Protein AF-A0A7V3RNP3-F1 (afdb_monomer_lite)

pLDDT: mean 79.72, std 14.12, range [43.38, 96.5]

Structure (mmCIF, N/CA/C/O backbone):
data_AF-A0A7V3RNP3-F1
#
_entry.id   AF-A0A7V3RNP3-F1
#
loop_
_atom_site.group_PDB
_atom_site.id
_atom_site.type_symbol
_atom_site.label_atom_id
_atom_site.label_alt_id
_atom_site.label_comp_id
_atom_site.label_asym_id
_atom_site.label_entity_id
_atom_site.label_seq_id
_atom_site.pdbx_PDB_ins_code
_atom_site.Cartn_x
_atom_site.Cartn_y
_atom_site.Cartn_z
_atom_site.occupancy
_atom_site.B_iso_or_equiv
_atom_site.auth_seq_id
_atom_site.auth_comp_id
_atom_site.auth_asym_id
_atom_site.auth_atom_id
_atom_site.pdbx_PDB_model_num
ATOM 1 N N . GLU A 1 1 ? -46.796 24.050 1.818 1.00 47.06 1 GLU A N 1
ATOM 2 C CA . GLU A 1 1 ? -47.134 22.625 1.975 1.00 47.06 1 GLU A CA 1
ATOM 3 C C . GLU A 1 1 ? -45.987 21.855 1.346 1.00 47.06 1 GLU A C 1
ATOM 5 O O . GLU A 1 1 ? -45.810 21.952 0.137 1.00 47.06 1 GLU A O 1
ATOM 10 N N . ASP A 1 2 ? -45.112 21.272 2.162 1.00 58.53 2 ASP A N 1
ATOM 11 C CA . ASP A 1 2 ? -43.921 20.576 1.672 1.00 58.53 2 ASP A CA 1
ATOM 12 C C . ASP A 1 2 ? -44.336 19.150 1.301 1.00 58.53 2 ASP A C 1
ATOM 14 O O . ASP A 1 2 ? -44.599 18.316 2.170 1.00 58.53 2 ASP A O 1
ATOM 18 N N . LYS A 1 3 ? -44.536 18.900 0.004 1.00 58.69 3 LYS A N 1
ATOM 19 C CA . LYS A 1 3 ? -44.903 17.577 -0.509 1.00 58.69 3 LYS A CA 1
ATOM 20 C C . LYS A 1 3 ? -43.622 16.766 -0.663 1.00 58.69 3 LYS A C 1
ATOM 22 O O . LYS A 1 3 ? -43.166 16.559 -1.781 1.00 58.69 3 LYS A O 1
ATOM 27 N N . GLY A 1 4 ? -43.025 16.384 0.467 1.00 64.69 4 GLY A N 1
ATOM 28 C CA . GLY A 1 4 ? -41.817 15.563 0.491 1.00 64.69 4 GLY A CA 1
ATOM 29 C C . GLY A 1 4 ? -41.988 14.341 -0.412 1.00 64.69 4 GLY A C 1
ATOM 30 O O . GLY A 1 4 ? -42.985 13.622 -0.308 1.00 64.69 4 GLY A O 1
ATOM 31 N N . GLU A 1 5 ? -41.055 14.150 -1.342 1.00 72.75 5 GLU A N 1
ATOM 32 C CA . GLU A 1 5 ? -41.074 13.015 -2.261 1.00 72.75 5 GLU A CA 1
ATOM 33 C C . GLU A 1 5 ? -40.988 11.702 -1.471 1.00 72.75 5 GLU A C 1
ATOM 35 O O . GLU A 1 5 ? -40.153 11.537 -0.581 1.00 72.75 5 GLU A O 1
ATOM 40 N N . VAL A 1 6 ? -41.879 10.756 -1.775 1.00 74.31 6 VAL A N 1
ATOM 41 C CA . VAL A 1 6 ? -41.883 9.433 -1.143 1.00 74.31 6 VAL A CA 1
ATOM 42 C C . VAL A 1 6 ? -41.019 8.500 -1.984 1.00 74.31 6 VAL A C 1
ATOM 44 O O . VAL A 1 6 ? -41.492 7.915 -2.958 1.00 74.31 6 VAL A O 1
ATOM 47 N N . GLU A 1 7 ? -39.751 8.355 -1.609 1.00 74.19 7 GLU A N 1
ATOM 48 C CA . GLU A 1 7 ? -38.826 7.421 -2.255 1.00 74.19 7 GLU A CA 1
ATOM 49 C C . GLU A 1 7 ? -38.812 6.059 -1.541 1.00 74.19 7 GLU A C 1
ATOM 51 O O . GLU A 1 7 ? -38.812 5.962 -0.309 1.00 74.19 7 GLU A O 1
ATOM 56 N N . ARG A 1 8 ? -38.805 4.967 -2.316 1.00 79.44 8 ARG A N 1
ATOM 57 C CA . ARG A 1 8 ? -38.689 3.612 -1.769 1.00 79.44 8 ARG A CA 1
ATOM 58 C C . ARG A 1 8 ? -37.226 3.291 -1.487 1.00 79.44 8 ARG A C 1
ATOM 60 O O . ARG A 1 8 ? -36.469 2.992 -2.404 1.00 79.44 8 ARG A O 1
ATOM 67 N N . VAL A 1 9 ? -36.871 3.263 -0.208 1.00 71.94 9 VAL A N 1
ATOM 68 C CA . VAL A 1 9 ? -35.547 2.842 0.262 1.00 71.94 9 VAL A CA 1
ATOM 69 C C . VAL A 1 9 ? -35.535 1.363 0.655 1.00 71.94 9 VAL A C 1
ATOM 71 O O . VAL A 1 9 ? -36.513 0.837 1.190 1.00 71.94 9 VAL A O 1
ATOM 74 N N . TYR A 1 10 ? -34.413 0.688 0.403 1.00 69.81 10 TYR A N 1
ATOM 75 C CA . TYR A 1 10 ? -34.184 -0.699 0.806 1.00 69.81 10 TYR A CA 1
ATOM 76 C C . TYR A 1 10 ? -33.061 -0.753 1.839 1.00 69.81 10 TYR A C 1
ATOM 78 O O . TYR A 1 10 ? -31.942 -0.319 1.576 1.00 69.81 10 TYR A O 1
ATOM 86 N N . ASN A 1 11 ? -33.351 -1.320 3.010 1.00 72.00 11 ASN A N 1
ATOM 87 C CA . ASN A 1 11 ? -32.337 -1.562 4.031 1.00 72.00 11 ASN A CA 1
ATOM 88 C C . ASN A 1 11 ? -31.591 -2.858 3.710 1.00 72.00 11 ASN A C 1
ATOM 90 O O . ASN A 1 11 ? -32.197 -3.928 3.636 1.00 72.00 11 ASN A O 1
ATOM 94 N N . VAL A 1 12 ? -30.271 -2.775 3.565 1.00 67.81 12 VAL A N 1
ATOM 95 C CA . VAL A 1 1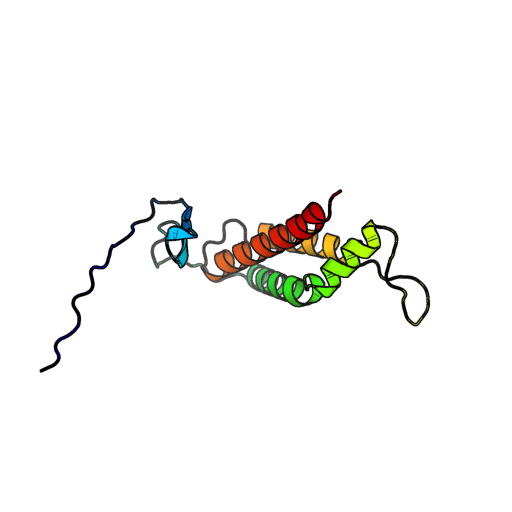2 ? -29.401 -3.946 3.412 1.00 67.81 12 VAL A CA 1
ATOM 96 C C . VAL A 1 12 ? -28.742 -4.235 4.754 1.00 67.81 12 VAL A C 1
ATOM 98 O O . VAL A 1 12 ? -28.096 -3.366 5.334 1.00 67.81 12 VAL A O 1
ATOM 101 N N . ARG A 1 13 ? -28.881 -5.469 5.249 1.00 65.50 13 ARG A N 1
ATOM 102 C CA . ARG A 1 13 ? -28.097 -5.966 6.384 1.00 65.50 13 ARG A CA 1
ATOM 103 C C . ARG A 1 13 ? -27.072 -6.963 5.871 1.00 65.50 13 ARG A C 1
ATOM 105 O O . ARG A 1 13 ? -27.425 -8.035 5.386 1.00 65.50 13 ARG A O 1
ATOM 112 N N . VAL A 1 14 ? -25.804 -6.612 6.011 1.00 66.81 14 VAL A N 1
ATOM 113 C CA . VAL A 1 14 ? -24.688 -7.517 5.745 1.00 66.81 14 VAL A CA 1
ATOM 114 C C . VAL A 1 14 ? -24.633 -8.569 6.863 1.00 66.81 14 VAL A C 1
ATOM 116 O O . VAL A 1 14 ? -24.901 -8.265 8.029 1.00 66.81 14 VAL A O 1
ATOM 119 N N . ARG A 1 15 ? -24.345 -9.832 6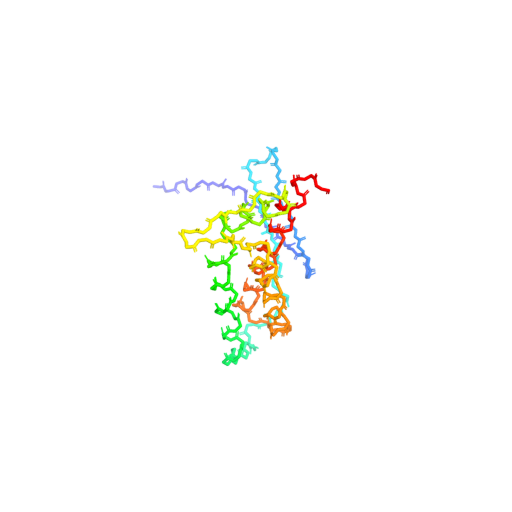.523 1.00 54.75 15 ARG A N 1
ATOM 120 C CA . ARG A 1 15 ? -24.080 -10.897 7.513 1.00 54.75 15 ARG A CA 1
ATOM 121 C C . ARG A 1 15 ? -22.773 -10.591 8.260 1.00 54.75 15 ARG A C 1
ATOM 123 O O . ARG A 1 15 ? -21.867 -9.990 7.692 1.00 54.75 15 ARG A O 1
ATOM 130 N N . GLU A 1 16 ? -22.660 -10.981 9.528 1.00 57.56 16 GLU A N 1
ATOM 131 C CA . GLU A 1 16 ? -21.411 -10.849 10.296 1.00 57.56 16 GLU A CA 1
ATOM 132 C C . GLU A 1 16 ? -20.217 -11.472 9.551 1.00 57.56 16 GLU A C 1
ATOM 134 O O . GLU A 1 16 ? -20.344 -12.551 8.971 1.00 57.56 16 GLU A O 1
ATOM 139 N N . LEU A 1 17 ? -19.073 -10.775 9.568 1.00 55.56 17 LEU A N 1
ATOM 140 C CA . LEU A 1 17 ? -17.797 -11.205 8.973 1.00 55.56 17 LEU A CA 1
ATOM 141 C C . LEU A 1 17 ? -17.829 -11.479 7.459 1.00 55.56 17 LEU A C 1
ATOM 143 O O . LEU A 1 17 ? -17.085 -12.329 6.969 1.00 55.56 17 LEU A O 1
ATOM 147 N N . GLN A 1 18 ? -18.697 -10.808 6.704 1.00 59.03 18 GLN A N 1
ATOM 148 C CA . GLN A 1 18 ? -18.808 -10.983 5.255 1.00 59.03 18 GLN A CA 1
ATOM 149 C C . GLN A 1 18 ? -18.716 -9.632 4.535 1.00 59.03 18 GLN A C 1
ATOM 151 O O . GLN A 1 18 ? -19.271 -8.637 5.000 1.00 59.03 18 GLN A O 1
ATOM 156 N N . THR A 1 19 ? -18.041 -9.617 3.386 1.00 62.72 19 THR A N 1
ATOM 157 C CA . THR A 1 19 ? -18.008 -8.477 2.460 1.00 62.72 19 THR A CA 1
ATOM 158 C C . THR A 1 19 ? -18.982 -8.749 1.327 1.00 62.72 19 THR A C 1
ATOM 160 O O . THR A 1 19 ? -18.948 -9.827 0.735 1.00 62.72 19 THR A O 1
ATOM 163 N N . TYR A 1 20 ? -19.827 -7.772 1.010 1.00 66.12 20 TYR A N 1
ATOM 164 C CA . TYR A 1 20 ? -20.729 -7.850 -0.134 1.00 66.12 20 TYR A CA 1
ATOM 165 C C . TYR A 1 20 ? -20.440 -6.730 -1.122 1.00 66.12 20 TYR A C 1
ATOM 167 O O . TYR A 1 20 ? -20.216 -5.575 -0.751 1.00 66.12 20 TYR A O 1
ATOM 175 N N . PHE A 1 21 ? -20.494 -7.103 -2.394 1.00 72.06 21 PHE A N 1
ATOM 176 C CA . PHE A 1 21 ? -20.511 -6.189 -3.518 1.00 72.06 21 PHE A CA 1
ATOM 177 C C . PHE A 1 21 ? -21.952 -6.027 -3.996 1.00 72.06 21 PHE A C 1
ATOM 179 O O . PHE A 1 21 ? -22.650 -7.019 -4.214 1.00 72.06 21 PHE A O 1
ATOM 186 N N . VAL A 1 22 ? -22.389 -4.781 -4.161 1.00 71.25 22 VAL A N 1
ATOM 187 C CA . VAL A 1 22 ? -23.680 -4.446 -4.764 1.00 71.25 22 VAL A CA 1
ATOM 188 C C . VAL A 1 22 ? -23.420 -3.457 -5.889 1.00 71.25 22 VAL A C 1
ATOM 190 O O . VAL A 1 22 ? -23.090 -2.303 -5.637 1.00 71.25 22 VAL A O 1
ATOM 193 N N . GLY A 1 23 ? -23.545 -3.904 -7.134 1.00 76.69 23 GLY A N 1
ATOM 194 C CA . GLY A 1 23 ? -23.327 -3.057 -8.300 1.00 76.69 23 GLY A CA 1
ATOM 195 C C . GLY A 1 23 ? -23.217 -3.844 -9.597 1.00 76.69 23 GLY A C 1
ATOM 196 O O . GLY A 1 23 ? -23.184 -5.074 -9.596 1.00 76.69 23 GLY A O 1
ATOM 197 N N . GLY A 1 24 ? -23.156 -3.119 -10.709 1.00 77.19 24 GLY A N 1
ATOM 198 C CA . GLY A 1 24 ? -22.953 -3.668 -12.048 1.00 77.19 24 GLY A CA 1
ATOM 199 C C . GLY A 1 24 ? -23.359 -2.670 -13.128 1.00 77.19 24 GLY A C 1
ATOM 200 O O . GLY A 1 24 ? -24.073 -1.707 -12.847 1.00 77.19 24 GLY A O 1
ATOM 201 N N . ASP A 1 25 ? -22.944 -2.918 -14.371 1.00 75.31 25 ASP A N 1
ATOM 202 C CA . ASP A 1 25 ? -23.193 -2.013 -15.507 1.00 75.31 25 ASP A CA 1
ATOM 203 C C . ASP A 1 25 ? -24.687 -1.732 -15.727 1.00 75.31 25 ASP A C 1
ATOM 205 O O . ASP A 1 25 ? -25.073 -0.645 -16.147 1.00 75.31 25 ASP A O 1
ATOM 209 N N . ALA A 1 26 ? -25.549 -2.687 -15.368 1.00 74.50 26 ALA A N 1
ATOM 210 C CA . ALA A 1 26 ? -26.998 -2.539 -15.453 1.00 74.50 26 ALA A CA 1
ATOM 211 C C . ALA A 1 26 ? -27.597 -1.586 -14.398 1.00 74.50 26 ALA A C 1
ATOM 213 O O . ALA A 1 26 ? -28.756 -1.202 -14.525 1.00 74.50 26 ALA A O 1
ATOM 214 N N . TRP A 1 27 ? -26.867 -1.268 -13.322 1.00 76.56 27 TRP A N 1
ATOM 215 C CA . TRP A 1 27 ? -27.396 -0.551 -12.153 1.00 76.56 27 TRP A CA 1
ATOM 216 C C . TRP A 1 27 ? -26.900 0.898 -12.076 1.00 76.56 27 TRP A C 1
ATOM 218 O O . TRP A 1 27 ? -27.469 1.693 -11.336 1.00 76.56 27 TRP A O 1
ATOM 228 N N . GLY A 1 28 ? -25.863 1.268 -12.838 1.00 74.19 28 GLY A N 1
ATOM 229 C CA . GLY A 1 28 ? -25.341 2.642 -12.897 1.00 74.19 28 GLY A CA 1
ATOM 230 C C . GLY A 1 28 ? -24.599 3.110 -11.637 1.00 74.19 28 GLY A C 1
ATOM 231 O O . GLY A 1 28 ? -24.124 4.242 -11.593 1.00 74.19 28 GLY A O 1
ATOM 232 N N . PHE A 1 29 ? -24.466 2.249 -10.626 1.00 71.50 29 PHE A N 1
ATOM 233 C CA . PHE A 1 29 ? -23.667 2.482 -9.427 1.00 71.50 29 PHE A CA 1
ATOM 234 C C . PHE A 1 29 ? -23.060 1.171 -8.910 1.00 71.50 29 PHE A C 1
ATOM 236 O O . PHE A 1 29 ? -23.514 0.072 -9.243 1.00 71.50 29 PHE A O 1
ATOM 243 N N . ALA A 1 30 ? -22.031 1.296 -8.072 1.00 72.50 30 ALA A N 1
ATOM 244 C CA . ALA A 1 30 ? -21.433 0.178 -7.358 1.00 72.50 30 ALA A CA 1
ATOM 245 C C . ALA A 1 30 ? -21.030 0.595 -5.938 1.00 72.50 30 ALA A C 1
ATOM 247 O O . ALA A 1 30 ? -20.452 1.663 -5.740 1.00 72.50 30 ALA A O 1
ATOM 248 N N . LEU A 1 31 ? -21.330 -0.258 -4.958 1.00 69.75 31 LEU A N 1
ATOM 249 C CA . LEU A 1 31 ? -21.034 -0.066 -3.544 1.00 69.75 31 LEU A CA 1
ATOM 250 C C . LEU A 1 31 ? -20.405 -1.332 -2.955 1.00 69.75 31 LEU A C 1
ATOM 252 O O . LEU A 1 31 ? -20.841 -2.455 -3.216 1.00 69.75 31 LEU A O 1
ATOM 256 N N . TRP A 1 32 ? -19.395 -1.129 -2.115 1.00 69.56 32 TRP A N 1
ATOM 257 C CA . TRP A 1 32 ? -18.814 -2.167 -1.274 1.00 69.56 32 TRP A CA 1
ATOM 258 C C . TRP A 1 32 ? -19.314 -1.963 0.150 1.00 69.56 32 TRP A C 1
ATOM 260 O O . TRP A 1 32 ? -19.228 -0.859 0.686 1.00 69.56 32 TRP A O 1
ATOM 270 N N . SER A 1 33 ? -19.844 -3.020 0.762 1.00 66.81 33 SER A N 1
ATOM 271 C CA . SER A 1 33 ? -20.288 -2.983 2.152 1.00 66.81 33 SER A CA 1
ATOM 272 C C . SER A 1 33 ? -19.600 -4.082 2.951 1.00 66.81 33 SER A C 1
ATOM 274 O O . SER A 1 33 ? -19.622 -5.257 2.575 1.00 66.81 33 SER A O 1
ATOM 276 N N . HIS A 1 34 ? -18.983 -3.684 4.060 1.00 59.88 34 HIS A N 1
ATOM 277 C CA . HIS A 1 34 ? -18.359 -4.573 5.027 1.00 59.88 34 HIS A CA 1
ATOM 278 C C . HIS A 1 34 ? -18.943 -4.273 6.407 1.00 59.88 34 HIS A C 1
ATOM 280 O O . HIS A 1 34 ? -19.023 -3.118 6.825 1.00 59.88 34 HIS A O 1
ATOM 286 N N . ASN A 1 35 ? -19.350 -5.316 7.128 1.00 58.25 35 ASN A N 1
ATOM 287 C CA . ASN A 1 35 ? -19.633 -5.154 8.548 1.00 58.25 35 ASN A CA 1
ATOM 288 C C . ASN A 1 35 ? -18.311 -4.946 9.286 1.00 58.25 35 ASN A C 1
ATOM 290 O O . ASN A 1 35 ? -17.382 -5.737 9.132 1.00 58.25 35 ASN A O 1
ATOM 294 N N . THR A 1 36 ? -18.240 -3.924 10.135 1.00 56.09 36 THR A N 1
ATOM 295 C CA . THR A 1 36 ? -17.294 -3.947 11.251 1.00 56.09 36 THR A CA 1
ATOM 296 C C . THR A 1 36 ? -17.726 -5.091 12.171 1.00 56.09 36 THR A C 1
ATOM 298 O O . THR A 1 36 ? -18.918 -5.303 12.382 1.00 56.09 36 THR A O 1
ATOM 301 N N . ASN A 1 37 ? -16.786 -5.904 12.645 1.00 50.97 37 ASN A N 1
ATOM 302 C CA . ASN A 1 37 ? -17.049 -7.199 13.286 1.00 50.97 37 ASN A CA 1
ATOM 303 C C . ASN A 1 37 ? -17.745 -7.104 14.664 1.00 50.97 37 ASN A C 1
ATOM 305 O O . ASN A 1 37 ? -17.179 -7.536 15.656 1.00 50.97 37 ASN A O 1
ATOM 309 N N . GLY A 1 38 ? -18.946 -6.529 14.771 1.00 47.31 38 GLY A N 1
ATOM 310 C CA . GLY A 1 38 ? -19.778 -6.582 15.979 1.00 47.31 38 GLY A CA 1
ATOM 311 C C . GLY A 1 38 ? -19.130 -6.055 17.266 1.00 47.31 38 GLY A C 1
ATOM 312 O O . GLY A 1 38 ? -19.617 -6.361 18.353 1.00 47.31 38 GLY A O 1
ATOM 313 N N . HIS A 1 39 ? -18.044 -5.280 17.192 1.00 45.47 39 HIS A N 1
ATOM 314 C CA . HIS A 1 39 ? -17.386 -4.785 18.394 1.00 45.47 39 HIS A CA 1
ATOM 315 C C . HIS A 1 39 ? -18.230 -3.675 19.015 1.00 45.47 39 HIS A C 1
ATOM 317 O O . HIS A 1 39 ? -18.452 -2.619 18.421 1.00 45.47 39 HIS A O 1
ATOM 323 N N . GLN A 1 40 ? -18.723 -3.950 20.223 1.00 45.41 40 GLN A N 1
ATOM 324 C CA . GLN A 1 40 ? -19.368 -2.974 21.091 1.00 45.41 40 GLN A CA 1
ATOM 325 C C . GLN A 1 40 ? -18.518 -1.699 21.163 1.00 45.41 40 GLN A C 1
ATOM 327 O O . GLN A 1 40 ? -17.291 -1.767 21.234 1.00 45.41 40 GLN A O 1
ATOM 332 N N . ALA A 1 41 ? -19.179 -0.543 21.196 1.00 45.44 41 ALA A N 1
ATOM 333 C CA . ALA A 1 41 ? -18.584 0.794 21.250 1.00 45.44 41 ALA A CA 1
ATOM 334 C C . ALA A 1 41 ? -17.810 1.107 22.561 1.00 45.44 41 ALA A C 1
ATOM 336 O O . ALA A 1 41 ? -17.817 2.242 23.024 1.00 45.44 41 ALA A O 1
ATOM 337 N N . GLY A 1 42 ? -17.170 0.116 23.195 1.00 43.38 42 GLY A N 1
ATOM 338 C CA . GLY A 1 42 ? -16.694 0.195 24.578 1.00 43.38 42 GLY A CA 1
ATOM 339 C C . GLY A 1 42 ? -15.277 -0.305 24.870 1.00 43.38 42 GLY A C 1
ATOM 340 O O . GLY A 1 42 ? -14.899 -0.294 26.036 1.00 43.38 42 GLY A O 1
ATOM 341 N N . SER A 1 43 ? -14.465 -0.727 23.891 1.00 46.34 43 SER A N 1
ATOM 342 C CA . SER A 1 43 ? -13.087 -1.172 24.188 1.00 46.34 43 SER A CA 1
ATOM 343 C C . SER A 1 43 ? -12.061 -0.891 23.085 1.00 46.34 43 SER A C 1
ATOM 345 O O . SER A 1 43 ? -11.232 -1.743 22.765 1.00 46.34 43 SER A O 1
ATOM 347 N N . THR A 1 44 ? -12.074 0.298 22.483 1.00 56.25 44 THR A N 1
ATOM 348 C CA . THR A 1 44 ? -10.921 0.754 21.692 1.00 56.25 44 THR A CA 1
ATOM 349 C C . THR A 1 44 ? -9.788 1.123 22.642 1.00 56.25 44 THR A C 1
ATOM 351 O O . THR A 1 44 ? -9.700 2.260 23.106 1.00 56.25 44 THR A O 1
ATOM 354 N N . THR A 1 45 ? -8.919 0.162 22.958 1.00 64.19 45 THR A N 1
ATOM 355 C CA . THR A 1 45 ? -7.620 0.474 23.562 1.00 64.19 45 THR A CA 1
ATOM 356 C C . THR A 1 45 ? -6.914 1.477 22.646 1.00 64.19 45 THR A C 1
ATOM 358 O O . THR A 1 45 ? -6.791 1.202 21.448 1.00 64.19 45 THR A O 1
ATOM 361 N N . PRO A 1 46 ? -6.474 2.640 23.158 1.00 74.50 46 PRO A N 1
ATOM 362 C CA . PRO A 1 46 ? -5.766 3.619 22.349 1.00 74.50 46 PRO A CA 1
ATOM 363 C C . PRO A 1 46 ? -4.556 2.982 21.664 1.00 74.50 46 PRO A C 1
ATOM 365 O O . PRO A 1 46 ? -3.828 2.197 22.276 1.00 74.50 46 PRO A O 1
ATOM 368 N N . LEU A 1 47 ? -4.334 3.336 20.397 1.00 81.25 47 LEU A N 1
ATOM 369 C CA . LEU A 1 47 ? -3.189 2.840 19.641 1.00 81.25 47 LEU A CA 1
ATOM 370 C C . LEU A 1 47 ? -1.883 3.156 20.375 1.00 81.25 47 LEU A C 1
ATOM 372 O O . LEU A 1 47 ? -1.640 4.292 20.788 1.00 81.25 47 LEU A O 1
ATOM 376 N N . THR A 1 48 ? -1.003 2.165 20.475 1.00 87.56 48 THR A N 1
ATOM 377 C CA . THR A 1 48 ? 0.354 2.385 20.978 1.00 87.56 48 THR A CA 1
ATOM 378 C C . THR A 1 48 ? 1.137 3.275 20.011 1.00 87.56 48 THR A C 1
ATOM 380 O O . THR A 1 48 ? 0.857 3.322 18.810 1.00 87.56 48 THR A O 1
ATOM 383 N N . GLN A 1 49 ? 2.191 3.938 20.495 1.00 84.62 49 GLN A N 1
ATOM 384 C CA . GLN A 1 49 ? 3.051 4.759 19.634 1.00 84.62 49 GLN A CA 1
ATOM 385 C C . GLN A 1 49 ? 3.629 3.957 18.450 1.00 84.62 49 GLN A C 1
ATOM 387 O O . GLN A 1 49 ? 3.779 4.488 17.350 1.00 84.62 49 GLN A O 1
ATOM 392 N N . ALA A 1 50 ? 3.935 2.671 18.649 1.00 84.12 50 ALA A N 1
ATOM 393 C CA . ALA A 1 50 ? 4.420 1.800 17.581 1.00 84.12 50 ALA A CA 1
ATOM 394 C C . ALA A 1 50 ? 3.354 1.567 16.495 1.00 84.12 50 ALA A C 1
ATOM 396 O O . ALA A 1 50 ? 3.681 1.613 15.310 1.00 84.12 50 ALA A O 1
ATOM 397 N N . GLN A 1 51 ? 2.089 1.383 16.887 1.00 89.62 51 GLN A N 1
ATOM 398 C CA . GLN A 1 51 ? 0.966 1.211 15.960 1.00 89.62 51 GLN A CA 1
ATOM 399 C C . GLN A 1 51 ? 0.664 2.508 15.202 1.00 89.62 51 GLN A C 1
ATOM 401 O O . GLN A 1 51 ? 0.538 2.486 13.982 1.00 89.62 51 GLN A O 1
ATOM 406 N N . GLN A 1 52 ? 0.655 3.655 15.887 1.00 89.19 52 GLN A N 1
ATOM 407 C CA . GLN A 1 52 ? 0.500 4.963 15.236 1.00 89.19 52 GLN A CA 1
ATOM 408 C C . GLN A 1 52 ? 1.604 5.207 14.199 1.00 89.19 52 GLN A C 1
ATOM 410 O O . GLN A 1 52 ? 1.329 5.591 13.064 1.00 89.19 52 GLN A O 1
ATOM 415 N N . ARG A 1 53 ? 2.862 4.901 14.547 1.00 91.81 53 ARG A N 1
ATOM 416 C CA . ARG A 1 53 ? 3.987 4.984 13.605 1.00 91.81 53 ARG A CA 1
ATOM 417 C C . ARG A 1 53 ? 3.832 4.028 12.426 1.00 91.81 53 ARG A C 1
ATOM 419 O O . ARG A 1 53 ? 4.225 4.391 11.320 1.00 91.81 53 ARG A O 1
ATOM 426 N N . ALA A 1 54 ? 3.298 2.827 12.640 1.00 91.38 54 ALA A N 1
ATOM 427 C CA . ALA A 1 54 ? 3.037 1.881 11.559 1.00 91.38 54 ALA A CA 1
ATOM 428 C C . ALA A 1 54 ? 2.001 2.437 10.572 1.00 91.38 54 ALA A C 1
ATOM 430 O O . ALA A 1 54 ? 2.230 2.391 9.365 1.00 91.38 54 ALA A O 1
ATOM 431 N N . ILE A 1 55 ? 0.929 3.057 11.078 1.00 90.00 55 ILE A N 1
ATOM 432 C CA . ILE A 1 55 ? -0.080 3.741 10.257 1.00 90.00 55 ILE A CA 1
ATOM 433 C C . ILE A 1 55 ? 0.551 4.885 9.455 1.00 90.00 55 ILE A C 1
ATOM 435 O O . ILE A 1 55 ? 0.383 4.951 8.240 1.00 90.00 55 ILE A O 1
ATOM 439 N N . SER A 1 56 ? 1.339 5.757 10.090 1.00 93.69 56 SER A N 1
ATOM 440 C CA . SER A 1 56 ? 2.017 6.849 9.375 1.00 93.69 56 SER A CA 1
ATOM 441 C C . SER A 1 56 ? 2.966 6.337 8.289 1.00 93.69 56 SER A C 1
ATOM 443 O O . SER A 1 56 ? 3.041 6.920 7.211 1.00 93.69 56 SER A O 1
ATOM 445 N N . LYS A 1 57 ? 3.676 5.230 8.545 1.00 95.12 57 LYS A N 1
ATOM 446 C CA . LYS A 1 57 ? 4.546 4.598 7.547 1.00 95.12 57 LYS A CA 1
ATOM 447 C C . LYS A 1 57 ? 3.764 4.072 6.352 1.00 95.12 57 LYS A C 1
ATOM 449 O O . LYS A 1 57 ? 4.238 4.253 5.241 1.00 95.12 57 LYS A O 1
ATOM 454 N N . ILE A 1 58 ? 2.587 3.480 6.562 1.00 92.56 58 ILE A N 1
ATOM 455 C CA . ILE A 1 58 ? 1.720 3.034 5.463 1.00 92.56 58 ILE A CA 1
ATOM 456 C C . ILE A 1 58 ? 1.410 4.206 4.529 1.00 92.56 58 ILE A C 1
ATOM 458 O O . ILE A 1 58 ? 1.696 4.126 3.336 1.00 92.56 58 ILE A O 1
ATOM 462 N N . TYR A 1 59 ? 0.900 5.312 5.075 1.00 91.75 59 TYR A N 1
ATOM 463 C CA . TYR A 1 59 ? 0.527 6.470 4.262 1.00 91.75 59 TYR A CA 1
ATOM 464 C C . TYR A 1 59 ? 1.723 7.118 3.558 1.00 91.75 59 TYR A C 1
ATOM 466 O O . TYR A 1 59 ? 1.627 7.424 2.373 1.00 91.75 59 TYR A O 1
ATOM 474 N N . ASN A 1 60 ? 2.856 7.280 4.249 1.00 91.50 60 ASN A N 1
ATOM 475 C CA . ASN A 1 60 ? 4.059 7.848 3.638 1.00 91.50 60 ASN A CA 1
ATOM 476 C C . ASN A 1 60 ? 4.605 6.948 2.525 1.00 91.50 60 ASN A C 1
ATOM 478 O O . ASN A 1 60 ? 4.885 7.436 1.441 1.00 91.50 60 ASN A O 1
ATOM 482 N N . THR A 1 61 ? 4.695 5.632 2.742 1.00 92.75 61 THR A N 1
ATOM 483 C CA . THR A 1 61 ? 5.161 4.700 1.704 1.00 92.75 61 THR A CA 1
ATOM 484 C C . THR A 1 61 ? 4.264 4.733 0.469 1.00 92.75 61 THR A C 1
ATOM 486 O O . THR A 1 61 ? 4.774 4.748 -0.645 1.00 92.75 61 THR A O 1
ATOM 489 N N . ILE A 1 62 ? 2.941 4.781 0.641 1.00 89.44 62 ILE A N 1
ATOM 490 C CA . ILE A 1 62 ? 2.014 4.850 -0.497 1.00 89.44 62 ILE A CA 1
ATOM 491 C C . ILE A 1 62 ? 2.172 6.169 -1.256 1.00 89.44 62 ILE A C 1
ATOM 493 O O . ILE A 1 62 ? 2.215 6.168 -2.484 1.00 89.44 62 ILE A O 1
ATOM 497 N N . ARG A 1 63 ? 2.273 7.284 -0.529 1.00 89.88 63 ARG A N 1
ATOM 498 C CA . ARG A 1 63 ? 2.414 8.621 -1.113 1.00 89.88 63 ARG A CA 1
ATOM 499 C C . ARG A 1 63 ? 3.746 8.809 -1.840 1.00 89.88 63 ARG A C 1
ATOM 501 O O . ARG A 1 63 ? 3.763 9.471 -2.869 1.00 89.88 63 ARG A O 1
ATOM 508 N N . ASP A 1 64 ? 4.828 8.263 -1.292 1.00 88.69 64 ASP A N 1
ATOM 509 C CA . ASP A 1 64 ? 6.192 8.600 -1.712 1.00 88.69 64 ASP A CA 1
ATOM 510 C C . ASP A 1 64 ? 6.819 7.545 -2.642 1.00 88.69 64 ASP A C 1
ATOM 512 O O . ASP A 1 64 ? 7.797 7.858 -3.312 1.00 88.69 64 ASP A O 1
ATOM 516 N N . HIS A 1 65 ? 6.296 6.310 -2.668 1.00 86.00 65 HIS A N 1
ATOM 517 C CA . HIS A 1 65 ? 6.923 5.193 -3.397 1.00 86.00 65 HIS A CA 1
ATOM 518 C C . HIS A 1 65 ? 5.968 4.304 -4.202 1.00 86.00 65 HIS A C 1
ATOM 5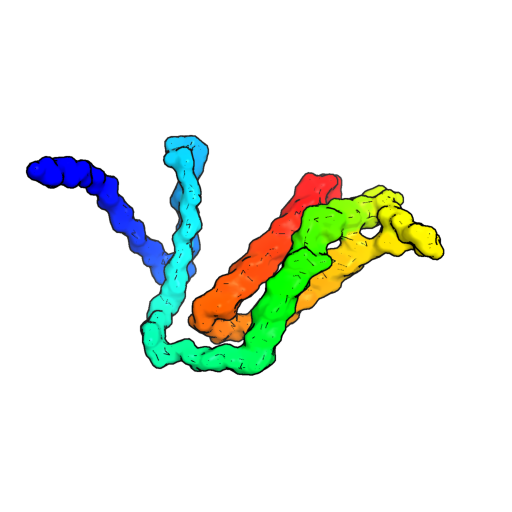20 O O . HIS A 1 65 ? 6.419 3.344 -4.828 1.00 86.00 65 HIS A O 1
ATOM 526 N N . LEU A 1 66 ? 4.655 4.550 -4.154 1.00 88.00 66 LEU A N 1
ATOM 527 C CA . LEU A 1 66 ? 3.658 3.776 -4.906 1.00 88.00 66 LEU A CA 1
ATOM 528 C C . LEU A 1 66 ? 2.782 4.675 -5.789 1.00 88.00 66 LEU A C 1
ATOM 530 O O . LEU A 1 66 ? 1.598 4.390 -6.008 1.00 88.00 66 LEU A O 1
ATOM 534 N N . ILE A 1 67 ? 3.354 5.765 -6.302 1.00 85.88 67 ILE A N 1
ATOM 535 C CA . ILE A 1 67 ? 2.684 6.600 -7.300 1.00 85.88 67 ILE A CA 1
ATOM 536 C C . ILE A 1 67 ? 2.876 6.023 -8.707 1.00 85.88 67 ILE A C 1
ATOM 538 O O . ILE A 1 67 ? 3.651 5.094 -8.938 1.00 85.88 67 ILE A O 1
ATOM 542 N N . ASN A 1 68 ? 2.131 6.561 -9.674 1.00 84.38 68 ASN A N 1
ATOM 543 C CA . ASN A 1 68 ? 2.144 6.051 -11.046 1.00 84.38 68 ASN A CA 1
ATOM 544 C C . ASN A 1 68 ? 3.552 6.076 -11.673 1.00 84.38 68 ASN A C 1
ATOM 546 O O . ASN A 1 68 ? 3.882 5.172 -12.438 1.00 84.38 68 ASN A O 1
ATOM 550 N N . GLU A 1 69 ? 4.375 7.077 -11.340 1.00 85.25 69 GLU A N 1
ATOM 551 C CA . GLU A 1 69 ? 5.750 7.188 -11.838 1.00 85.25 69 GLU A CA 1
ATOM 552 C C . GLU A 1 69 ? 6.618 6.016 -11.371 1.00 85.25 69 GLU A C 1
ATOM 554 O O . GLU A 1 69 ? 7.205 5.347 -12.221 1.00 85.25 69 GLU A O 1
ATOM 559 N N . ASP A 1 70 ? 6.610 5.686 -10.075 1.00 87.38 70 ASP A N 1
ATOM 560 C CA . ASP A 1 70 ? 7.380 4.564 -9.517 1.00 87.38 70 ASP A CA 1
ATOM 561 C C . ASP A 1 70 ? 6.971 3.227 -10.143 1.00 87.38 70 ASP A C 1
ATOM 563 O O . ASP A 1 70 ? 7.816 2.417 -10.524 1.00 87.38 70 ASP A O 1
ATOM 567 N N . ILE A 1 71 ? 5.661 3.008 -10.310 1.00 86.44 71 ILE A N 1
ATOM 568 C CA . ILE A 1 71 ? 5.122 1.784 -10.921 1.00 86.44 71 ILE A CA 1
ATOM 569 C C . ILE A 1 71 ? 5.544 1.690 -12.394 1.00 86.44 71 ILE A C 1
ATOM 571 O O . 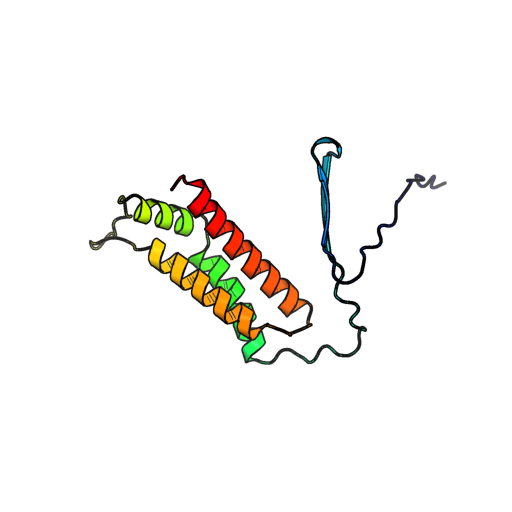ILE A 1 71 ? 5.979 0.633 -12.852 1.00 86.44 71 ILE A O 1
ATOM 575 N N . SER A 1 72 ? 5.460 2.794 -13.142 1.00 87.06 72 SER A N 1
ATOM 576 C CA . SER A 1 72 ? 5.896 2.833 -14.542 1.00 87.06 72 SER A CA 1
ATOM 577 C C . SER A 1 72 ? 7.411 2.638 -14.684 1.00 87.06 72 SER A C 1
ATOM 579 O O . SER A 1 72 ? 7.863 1.929 -15.584 1.00 87.06 72 SER A O 1
ATOM 581 N N . GLY A 1 73 ? 8.198 3.210 -13.768 1.00 88.25 73 GLY A N 1
ATOM 582 C CA . GLY A 1 73 ? 9.640 3.023 -13.689 1.00 88.25 73 GLY A CA 1
ATOM 583 C C . GLY A 1 73 ? 9.996 1.570 -13.395 1.00 88.25 73 GLY A C 1
ATOM 584 O O . GLY A 1 73 ? 10.869 1.012 -14.053 1.00 88.25 73 GLY A O 1
ATOM 585 N N . ALA A 1 74 ? 9.274 0.925 -12.477 1.00 90.00 74 ALA A N 1
ATOM 586 C CA . ALA A 1 74 ? 9.475 -0.482 -12.150 1.00 90.00 74 ALA A CA 1
ATOM 587 C C . ALA A 1 74 ? 9.187 -1.397 -13.349 1.00 90.00 74 ALA A C 1
ATOM 589 O O . ALA A 1 74 ? 9.964 -2.308 -13.625 1.00 90.00 74 ALA A O 1
ATOM 590 N N . LEU A 1 75 ? 8.122 -1.124 -14.110 1.00 88.62 75 LEU A N 1
ATOM 591 C CA . LEU A 1 75 ? 7.838 -1.837 -15.360 1.00 88.62 75 LEU A CA 1
ATOM 592 C C . LEU A 1 75 ? 8.968 -1.673 -16.383 1.00 88.62 75 LEU A C 1
ATOM 594 O O . LEU A 1 75 ? 9.398 -2.650 -16.992 1.00 88.62 75 LEU A O 1
ATOM 598 N N . ARG A 1 76 ? 9.480 -0.449 -16.546 1.00 90.50 76 ARG A N 1
ATOM 599 C CA . ARG A 1 76 ? 10.612 -0.150 -17.435 1.00 90.50 76 ARG A CA 1
ATOM 600 C C . ARG A 1 76 ? 11.877 -0.918 -17.059 1.00 90.50 76 ARG A C 1
ATOM 602 O O . ARG A 1 76 ? 12.561 -1.425 -17.948 1.00 90.50 76 ARG A O 1
ATOM 609 N N . ASP A 1 77 ? 12.164 -1.022 -15.766 1.00 90.69 77 ASP A N 1
ATOM 610 C CA . ASP A 1 77 ? 13.295 -1.799 -15.262 1.00 90.69 77 ASP A CA 1
ATOM 611 C C . ASP A 1 77 ? 13.130 -3.296 -15.587 1.00 90.69 77 ASP A C 1
ATOM 613 O O . ASP A 1 77 ? 14.085 -3.930 -16.034 1.00 90.69 77 ASP A O 1
ATOM 617 N N . LEU A 1 78 ? 11.918 -3.852 -15.435 1.00 87.44 78 LEU A N 1
ATOM 618 C CA . LEU A 1 78 ? 11.622 -5.267 -15.712 1.00 87.44 78 LEU A CA 1
ATOM 619 C C . LEU A 1 78 ? 11.776 -5.645 -17.191 1.00 87.44 78 LEU A C 1
ATOM 621 O O . LEU A 1 78 ? 12.221 -6.751 -17.491 1.00 87.44 78 LEU A O 1
ATOM 625 N N . ILE A 1 79 ? 11.455 -4.735 -18.115 1.00 87.62 79 ILE A N 1
ATOM 626 C CA . ILE A 1 79 ? 11.593 -4.968 -19.565 1.00 87.62 79 ILE A CA 1
ATOM 627 C C . ILE A 1 79 ? 12.979 -4.591 -20.118 1.00 87.62 79 ILE A C 1
ATOM 629 O O . ILE A 1 79 ? 13.171 -4.558 -21.333 1.00 87.62 79 ILE A O 1
ATOM 633 N N . GLY A 1 80 ? 13.947 -4.271 -19.252 1.00 88.50 80 GLY A N 1
ATOM 634 C CA . GLY A 1 80 ? 15.321 -3.964 -19.661 1.00 88.50 80 GLY A CA 1
ATOM 635 C C . GLY A 1 80 ? 15.527 -2.564 -20.251 1.00 88.50 80 GLY A C 1
ATOM 636 O O . GLY A 1 80 ? 16.509 -2.346 -20.957 1.00 88.50 80 GLY A O 1
ATOM 637 N N . ASN A 1 81 ? 14.645 -1.601 -19.953 1.00 91.06 81 ASN A N 1
ATOM 638 C CA . ASN A 1 81 ? 14.775 -0.197 -20.369 1.00 91.06 81 ASN A CA 1
ATOM 639 C C . ASN A 1 81 ? 14.749 0.781 -19.169 1.00 91.06 81 ASN A C 1
ATOM 641 O O . ASN A 1 81 ? 13.864 1.650 -19.093 1.00 91.06 81 ASN A O 1
ATOM 645 N N . PRO A 1 82 ? 15.696 0.650 -18.220 1.00 91.06 82 PRO A N 1
ATOM 646 C CA . PRO A 1 82 ? 15.681 1.416 -16.982 1.00 91.06 82 PRO A CA 1
ATOM 647 C C . PRO A 1 82 ? 15.932 2.912 -17.218 1.00 91.06 82 PRO A C 1
ATOM 649 O O . PRO A 1 82 ? 16.567 3.328 -18.190 1.00 91.06 82 PRO A O 1
ATOM 652 N N . VAL A 1 83 ? 15.431 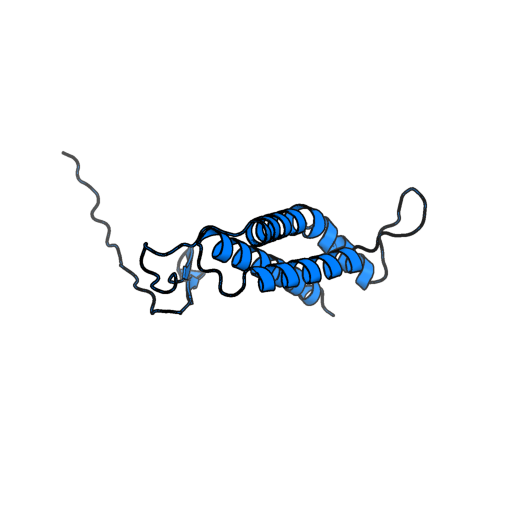3.753 -16.312 1.00 89.25 83 VAL A N 1
ATOM 653 C CA . VAL A 1 83 ? 15.531 5.217 -16.447 1.00 89.25 83 VAL A CA 1
ATOM 654 C C . VAL A 1 83 ? 16.948 5.695 -16.094 1.00 89.25 83 VAL A C 1
ATOM 656 O O . VAL A 1 83 ? 17.422 5.403 -14.992 1.00 89.25 83 VAL A O 1
ATOM 659 N N . PRO A 1 84 ? 17.643 6.450 -16.967 1.00 92.06 84 PRO A N 1
ATOM 660 C CA . PRO A 1 84 ? 18.980 6.960 -16.675 1.00 92.06 84 PRO A CA 1
ATOM 661 C C . PRO A 1 84 ? 18.959 8.114 -15.662 1.00 92.06 84 PRO A C 1
ATOM 663 O O . PRO A 1 84 ? 18.053 8.949 -15.650 1.00 92.06 84 PRO A O 1
ATOM 666 N N . LYS A 1 85 ? 20.003 8.194 -14.834 1.00 92.75 85 LYS A N 1
ATOM 667 C CA . LYS A 1 85 ? 20.235 9.287 -13.876 1.00 92.75 85 LYS A CA 1
ATOM 668 C C . LYS A 1 85 ? 21.082 10.396 -14.496 1.00 92.75 85 LYS A C 1
ATOM 670 O O . LYS A 1 85 ? 22.004 10.132 -15.264 1.00 92.75 85 LYS A O 1
ATOM 675 N N . ARG A 1 86 ? 20.864 11.646 -14.063 1.00 88.62 86 ARG A N 1
ATOM 676 C CA . ARG A 1 86 ? 21.631 12.820 -14.541 1.00 88.62 86 ARG A CA 1
ATOM 677 C C . ARG A 1 86 ? 23.138 12.737 -14.252 1.00 88.62 86 ARG A C 1
ATOM 679 O O . ARG A 1 86 ? 23.921 13.356 -14.958 1.00 88.62 86 ARG A O 1
ATOM 686 N N . GLN A 1 87 ? 23.536 12.000 -13.214 1.00 89.81 87 GLN A N 1
ATOM 687 C CA . GLN A 1 87 ? 24.936 11.821 -12.797 1.00 89.81 87 GLN A CA 1
ATOM 688 C C . GLN A 1 87 ? 25.544 10.486 -13.272 1.00 89.81 87 GLN A C 1
ATOM 690 O O . GLN A 1 87 ? 26.624 10.112 -12.826 1.00 89.81 87 GLN A O 1
ATOM 695 N N . GLY A 1 88 ? 24.860 9.765 -14.169 1.00 88.38 88 GLY A N 1
ATOM 696 C CA . GLY A 1 88 ? 25.258 8.432 -14.619 1.00 88.38 88 GLY A CA 1
ATOM 697 C C . GLY A 1 88 ? 24.608 7.297 -13.820 1.00 88.38 88 GLY A C 1
ATOM 698 O O . GLY A 1 88 ? 24.139 7.477 -12.694 1.00 88.38 88 GLY A O 1
ATOM 699 N N . GLY A 1 89 ? 24.553 6.114 -14.436 1.00 91.75 89 GLY A N 1
ATOM 700 C CA . GLY A 1 89 ? 23.820 4.955 -13.923 1.00 91.75 89 GLY A CA 1
ATOM 701 C C . GLY A 1 89 ? 22.309 5.045 -14.151 1.00 91.75 89 GLY A C 1
ATOM 702 O O . GLY A 1 89 ? 21.816 5.933 -14.849 1.00 91.75 89 GLY A O 1
ATOM 703 N N . PHE A 1 90 ? 21.572 4.117 -13.544 1.00 91.50 90 PHE A N 1
ATOM 704 C CA . PHE A 1 90 ? 20.126 3.987 -13.711 1.00 91.50 90 PHE A CA 1
ATOM 705 C C . PHE A 1 90 ? 19.397 4.025 -12.364 1.00 91.50 90 PHE A C 1
ATOM 707 O O . PHE A 1 90 ? 19.970 3.725 -11.306 1.00 91.50 90 PHE A O 1
ATOM 714 N N . TYR A 1 91 ? 18.140 4.455 -12.388 1.00 90.88 91 TYR A N 1
ATOM 715 C CA . TYR A 1 91 ? 17.205 4.216 -11.293 1.00 90.88 91 TYR A CA 1
ATOM 716 C C . TYR A 1 91 ? 16.848 2.726 -11.227 1.00 90.88 91 TYR A C 1
ATOM 718 O O . TYR A 1 91 ? 16.925 2.029 -12.234 1.00 90.88 91 TYR A O 1
ATOM 726 N N . ASN A 1 92 ? 16.538 2.243 -10.023 1.00 91.38 92 ASN A N 1
ATOM 727 C CA . ASN A 1 92 ? 16.082 0.874 -9.786 1.00 91.38 92 ASN A CA 1
ATOM 728 C C . ASN A 1 92 ? 14.754 0.944 -9.027 1.00 91.38 92 ASN A C 1
ATOM 730 O O . ASN A 1 92 ? 14.671 0.639 -7.835 1.00 91.38 92 ASN A O 1
ATOM 734 N N . HIS A 1 93 ? 13.740 1.412 -9.741 1.00 91.38 93 HIS A N 1
ATOM 735 C CA . HIS A 1 93 ? 12.377 1.550 -9.258 1.00 91.38 93 HIS A CA 1
ATOM 736 C C . HIS A 1 93 ? 11.781 0.184 -8.921 1.00 91.38 93 HIS A C 1
ATOM 738 O O . HIS A 1 93 ? 11.053 0.061 -7.942 1.00 91.38 93 HIS A O 1
ATOM 744 N N . ALA A 1 94 ? 12.123 -0.872 -9.671 1.00 91.00 94 ALA A N 1
ATOM 745 C CA . ALA A 1 94 ? 11.650 -2.224 -9.360 1.00 91.00 94 ALA A CA 1
ATOM 746 C C . ALA A 1 94 ? 12.053 -2.651 -7.940 1.00 91.00 94 ALA A C 1
ATOM 748 O O . ALA A 1 94 ? 11.241 -3.204 -7.192 1.00 91.00 94 ALA A O 1
ATOM 749 N N . LYS A 1 95 ? 13.288 -2.335 -7.528 1.00 91.44 95 LYS A N 1
ATOM 750 C CA . LYS A 1 95 ? 13.739 -2.558 -6.154 1.00 91.44 95 LYS A CA 1
ATOM 751 C C . LYS A 1 95 ? 12.993 -1.670 -5.155 1.00 91.44 95 LYS A C 1
ATOM 753 O O . LYS A 1 95 ? 12.553 -2.182 -4.131 1.00 91.44 95 LYS A O 1
ATOM 758 N N . GLU A 1 96 ? 12.842 -0.377 -5.432 1.00 91.19 96 GLU A N 1
ATOM 759 C CA . GLU A 1 96 ? 12.168 0.580 -4.535 1.00 91.19 96 GLU A CA 1
ATOM 760 C C . GLU A 1 96 ? 10.693 0.209 -4.291 1.00 91.19 96 GLU A C 1
ATOM 762 O O . GLU A 1 96 ? 10.226 0.203 -3.147 1.00 91.19 96 GLU A O 1
ATOM 767 N N . VAL A 1 97 ? 9.982 -0.212 -5.338 1.00 91.19 97 VAL A N 1
ATOM 768 C CA . VAL A 1 97 ? 8.598 -0.700 -5.260 1.00 91.19 97 VAL A CA 1
ATOM 769 C C . VAL A 1 97 ? 8.521 -2.013 -4.471 1.00 91.19 97 VAL A C 1
ATOM 771 O O . VAL A 1 97 ? 7.655 -2.169 -3.605 1.00 91.19 97 VAL A O 1
ATOM 774 N N . ASN A 1 98 ? 9.445 -2.954 -4.693 1.00 92.06 98 ASN A N 1
ATOM 775 C CA . ASN A 1 98 ? 9.480 -4.214 -3.943 1.00 92.06 98 ASN A CA 1
ATOM 776 C C . ASN A 1 98 ? 9.803 -4.010 -2.448 1.00 92.06 98 ASN A C 1
ATOM 778 O O . ASN A 1 98 ? 9.178 -4.626 -1.573 1.00 92.06 98 ASN A O 1
ATOM 782 N N . ASP A 1 99 ? 10.745 -3.119 -2.138 1.00 93.56 99 ASP A N 1
ATOM 783 C CA . ASP A 1 99 ? 11.075 -2.731 -0.764 1.00 93.56 99 ASP A CA 1
ATOM 784 C C . ASP A 1 99 ? 9.867 -2.069 -0.083 1.00 93.56 99 ASP A C 1
ATOM 786 O O . ASP A 1 99 ? 9.565 -2.364 1.077 1.00 93.56 99 ASP A O 1
ATOM 790 N N . SER A 1 100 ? 9.115 -1.253 -0.824 1.00 93.06 100 SER A N 1
ATOM 791 C CA . SER A 1 100 ? 7.884 -0.613 -0.353 1.00 93.06 100 SER A CA 1
ATOM 792 C C . SER A 1 100 ? 6.783 -1.626 -0.038 1.00 93.06 100 SER A C 1
ATOM 794 O O . SER A 1 100 ? 6.212 -1.582 1.054 1.00 93.06 100 SER A O 1
ATOM 796 N N . ILE A 1 101 ? 6.538 -2.610 -0.914 1.00 93.00 101 ILE A N 1
ATOM 797 C CA . ILE A 1 101 ? 5.595 -3.712 -0.641 1.00 93.00 101 ILE A CA 1
ATOM 798 C C . ILE A 1 101 ? 6.016 -4.489 0.613 1.00 93.00 101 ILE A C 1
ATOM 800 O O . ILE A 1 101 ? 5.188 -4.800 1.475 1.00 93.00 101 ILE A O 1
ATOM 804 N N . THR A 1 102 ? 7.308 -4.787 0.748 1.00 95.31 102 THR A N 1
ATOM 805 C CA . THR A 1 102 ? 7.848 -5.485 1.922 1.00 95.31 102 THR A CA 1
ATOM 806 C C . THR A 1 102 ? 7.642 -4.663 3.199 1.00 95.31 102 THR A C 1
ATOM 808 O O . THR A 1 102 ? 7.210 -5.194 4.229 1.00 95.31 102 THR A O 1
ATOM 811 N N . GLY A 1 103 ? 7.881 -3.351 3.131 1.00 94.06 103 GLY A N 1
ATOM 812 C CA . GLY A 1 103 ? 7.634 -2.404 4.214 1.00 94.06 103 GLY A CA 1
ATOM 813 C C . GLY A 1 103 ? 6.166 -2.352 4.639 1.00 94.06 103 GLY A C 1
ATOM 814 O O . GLY A 1 103 ? 5.886 -2.409 5.843 1.00 94.06 103 GLY A O 1
ATOM 815 N N . LEU A 1 104 ? 5.240 -2.321 3.673 1.00 94.38 104 LEU A N 1
ATOM 816 C CA . LEU A 1 104 ? 3.795 -2.359 3.913 1.00 94.38 104 LEU A CA 1
ATOM 817 C C . LEU A 1 104 ? 3.365 -3.662 4.587 1.00 94.38 104 LEU A C 1
ATOM 819 O O . LEU A 1 104 ? 2.690 -3.617 5.614 1.00 94.38 104 LEU A O 1
ATOM 823 N N . ARG A 1 105 ? 3.823 -4.823 4.099 1.00 94.94 105 ARG A N 1
ATOM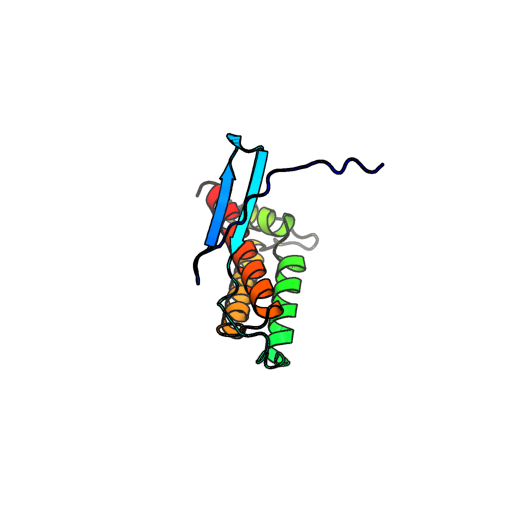 824 C CA . ARG A 1 105 ? 3.545 -6.130 4.730 1.00 94.94 105 ARG A CA 1
ATOM 825 C C . ARG A 1 105 ? 4.011 -6.182 6.184 1.00 94.94 105 ARG A C 1
ATOM 827 O O . ARG A 1 105 ? 3.314 -6.720 7.043 1.00 94.94 105 ARG A O 1
ATOM 834 N N . LYS A 1 106 ? 5.161 -5.575 6.490 1.00 96.50 106 LYS A N 1
ATOM 835 C CA . LYS A 1 106 ? 5.646 -5.456 7.871 1.00 96.50 106 LYS A CA 1
ATOM 836 C C . LYS A 1 106 ? 4.729 -4.584 8.734 1.00 96.50 106 LYS A C 1
ATOM 838 O O . LYS A 1 106 ? 4.498 -4.937 9.887 1.00 96.50 106 LYS A O 1
ATOM 843 N N . GLN A 1 107 ? 4.210 -3.472 8.206 1.00 95.00 107 GLN A N 1
ATOM 844 C CA . GLN A 1 107 ? 3.275 -2.625 8.959 1.00 95.00 107 GLN A CA 1
ATOM 845 C C . GLN A 1 107 ? 1.929 -3.326 9.171 1.00 95.00 107 GLN A C 1
ATOM 847 O O . GLN A 1 107 ? 1.392 -3.267 10.272 1.00 95.00 107 GLN A O 1
ATOM 852 N N . LEU A 1 108 ? 1.431 -4.055 8.165 1.00 92.12 108 LEU A N 1
ATOM 853 C CA . LEU A 1 108 ? 0.220 -4.872 8.280 1.00 92.12 108 LEU A CA 1
ATOM 854 C C . LEU A 1 108 ? 0.311 -5.859 9.447 1.00 92.12 108 LEU A C 1
ATOM 856 O O . LEU A 1 108 ? -0.621 -5.943 10.237 1.00 92.12 108 LEU A O 1
ATOM 860 N N . LYS A 1 109 ? 1.460 -6.527 9.608 1.00 94.19 109 LYS A N 1
ATOM 861 C CA . LYS A 1 109 ? 1.712 -7.437 10.734 1.00 94.19 109 LYS A CA 1
ATOM 862 C C . LYS A 1 109 ? 1.697 -6.733 12.099 1.00 94.19 109 LYS A C 1
ATOM 864 O O . LYS A 1 109 ? 1.282 -7.320 13.085 1.00 94.19 109 LYS A O 1
ATOM 869 N N . ILE A 1 110 ? 2.145 -5.477 12.178 1.00 91.19 110 ILE A N 1
ATOM 870 C CA . ILE A 1 110 ? 2.107 -4.689 13.429 1.00 91.19 110 ILE A CA 1
ATOM 871 C C . ILE A 1 110 ? 0.667 -4.308 13.805 1.00 91.19 110 ILE A C 1
ATOM 873 O O . ILE A 1 110 ? 0.356 -4.165 14.986 1.00 91.19 110 ILE A O 1
ATOM 877 N N . LEU A 1 111 ? -0.197 -4.126 12.806 1.00 90.00 111 LEU A N 1
ATOM 878 C CA . LEU A 1 111 ? -1.607 -3.766 12.980 1.00 90.00 111 LEU A CA 1
ATOM 879 C C . LEU A 1 111 ? -2.539 -4.988 13.024 1.00 90.00 111 LEU A C 1
ATOM 881 O O . LEU A 1 111 ? -3.760 -4.834 13.092 1.00 90.00 111 LEU A O 1
ATOM 885 N N . GLU A 1 112 ? -1.988 -6.197 12.963 1.00 86.88 112 GLU A N 1
ATOM 886 C CA . GLU A 1 112 ? -2.747 -7.440 13.039 1.00 86.88 112 GLU A CA 1
ATOM 887 C C . GLU A 1 112 ? -3.433 -7.565 14.407 1.00 86.88 112 GLU A C 1
ATOM 889 O O . GLU A 1 112 ? -2.822 -7.325 15.447 1.00 86.88 112 GLU A O 1
ATOM 894 N N . GLY A 1 113 ? -4.729 -7.892 14.403 1.00 82.31 113 GLY A N 1
ATOM 895 C CA . GLY A 1 113 ? -5.539 -7.985 15.624 1.00 82.31 113 GLY A CA 1
ATOM 896 C C . GLY A 1 113 ? -5.850 -6.647 16.308 1.00 82.31 113 GLY A C 1
ATOM 897 O O . GLY A 1 113 ? -6.361 -6.648 17.423 1.00 82.31 113 GLY A O 1
ATOM 898 N N . ILE A 1 114 ? -5.536 -5.507 15.679 1.00 84.31 114 ILE A N 1
ATOM 899 C CA . ILE A 1 114 ? -5.890 -4.185 16.207 1.00 84.31 114 ILE A CA 1
ATOM 900 C C . ILE A 1 114 ? -7.247 -3.752 15.656 1.00 84.31 114 ILE A C 1
ATOM 902 O O . ILE A 1 114 ? -7.388 -3.458 14.465 1.00 84.31 114 ILE A O 1
ATOM 906 N N . ASP A 1 115 ? -8.235 -3.678 16.543 1.00 80.25 115 ASP A N 1
ATOM 907 C CA . ASP A 1 115 ? -9.645 -3.491 16.182 1.00 80.25 115 ASP A CA 1
ATOM 908 C C . ASP A 1 115 ? -10.113 -2.030 16.178 1.00 80.25 115 ASP A C 1
ATOM 910 O O . ASP A 1 115 ? -11.311 -1.760 16.117 1.00 80.25 115 ASP A O 1
ATOM 914 N N . THR A 1 116 ? -9.190 -1.063 16.207 1.00 80.50 116 THR A N 1
ATOM 915 C CA . THR A 1 116 ? -9.578 0.346 16.056 1.00 80.50 116 THR A CA 1
ATOM 916 C C . THR A 1 116 ? -9.934 0.664 14.596 1.00 80.50 116 THR A C 1
ATOM 918 O O . THR A 1 116 ? -9.313 0.106 13.679 1.00 80.50 116 THR A O 1
ATOM 921 N N . PRO A 1 117 ? -10.891 1.580 14.345 1.00 82.56 117 PRO A N 1
ATOM 922 C CA . PRO A 1 117 ? -11.259 1.988 12.989 1.00 82.56 117 PRO A CA 1
ATOM 923 C C . PRO A 1 117 ? -10.063 2.482 12.167 1.00 82.56 117 PRO A C 1
ATOM 925 O O . PRO A 1 117 ? -9.925 2.149 10.992 1.00 82.56 117 PRO A O 1
ATOM 928 N N . GLU A 1 118 ? -9.143 3.221 12.786 1.00 81.44 118 GLU A N 1
ATOM 929 C CA . GLU A 1 118 ? -7.959 3.770 12.121 1.00 81.44 118 GLU A CA 1
ATOM 930 C C . GLU A 1 118 ? -7.005 2.662 11.666 1.00 81.44 118 GLU A C 1
ATOM 932 O O . GLU A 1 118 ? -6.473 2.715 10.555 1.00 81.44 118 GLU A O 1
ATOM 937 N N . ALA A 1 119 ? -6.799 1.638 12.501 1.00 84.12 119 ALA A N 1
ATOM 938 C CA . ALA A 1 119 ? -5.963 0.494 12.155 1.00 84.12 119 ALA A CA 1
ATOM 939 C C . ALA A 1 119 ? -6.611 -0.376 11.069 1.00 84.12 119 ALA A C 1
ATOM 941 O O . ALA A 1 119 ? -5.907 -0.889 10.200 1.00 84.12 119 ALA A O 1
ATOM 942 N N . GLN A 1 120 ? -7.938 -0.535 11.086 1.00 86.00 120 GLN A N 1
ATOM 943 C CA . GLN A 1 120 ? -8.677 -1.232 10.029 1.00 86.00 120 GLN A CA 1
ATOM 944 C C . GLN A 1 120 ? -8.554 -0.500 8.688 1.00 86.00 120 GLN A C 1
ATOM 946 O O . GLN A 1 120 ? -8.156 -1.114 7.699 1.00 86.00 120 GLN A O 1
ATOM 951 N N . MET A 1 121 ? -8.789 0.817 8.665 1.00 83.88 121 MET A N 1
ATOM 952 C CA . MET A 1 121 ? -8.631 1.625 7.452 1.00 83.88 121 MET A CA 1
ATOM 953 C C . MET A 1 121 ? -7.199 1.575 6.915 1.00 83.88 121 MET A C 1
ATOM 955 O O . MET A 1 121 ? -6.997 1.338 5.728 1.00 83.88 121 MET A O 1
ATOM 959 N N . ALA A 1 122 ? -6.190 1.737 7.776 1.00 84.94 122 ALA A N 1
ATOM 960 C CA . ALA A 1 122 ? -4.794 1.681 7.347 1.00 84.94 122 ALA A CA 1
ATOM 961 C C . ALA A 1 122 ? -4.418 0.311 6.757 1.00 84.94 122 ALA A C 1
ATOM 963 O O . ALA A 1 122 ? -3.677 0.245 5.774 1.00 84.94 122 ALA A O 1
ATOM 964 N N . ARG A 1 123 ? -4.944 -0.786 7.325 1.00 89.75 123 ARG A N 1
ATOM 965 C CA . ARG A 1 123 ? -4.758 -2.133 6.771 1.00 89.75 123 ARG A CA 1
ATOM 966 C C . ARG A 1 123 ? -5.395 -2.270 5.391 1.00 89.75 123 ARG A C 1
ATOM 968 O O . ARG A 1 123 ? -4.720 -2.755 4.486 1.00 89.75 123 ARG A O 1
ATOM 975 N N . GLN A 1 124 ? -6.630 -1.798 5.224 1.00 87.88 124 GLN A N 1
ATOM 976 C CA . GLN A 1 124 ? -7.327 -1.829 3.937 1.00 87.88 124 GLN A CA 1
ATOM 977 C C . GLN A 1 124 ? -6.556 -1.039 2.871 1.00 87.88 124 GLN A C 1
ATOM 979 O O . GLN A 1 124 ? -6.217 -1.577 1.823 1.00 87.88 124 GLN A O 1
ATOM 984 N N . VAL A 1 125 ? -6.163 0.198 3.187 1.00 86.12 125 VAL A N 1
ATOM 985 C CA . VAL A 1 125 ? -5.395 1.069 2.284 1.00 86.12 125 VAL A CA 1
ATOM 986 C C . VAL A 1 125 ? -4.072 0.419 1.856 1.00 86.12 125 VAL A C 1
ATOM 988 O O . VAL A 1 125 ? -3.708 0.461 0.680 1.00 86.12 125 VAL A O 1
ATOM 991 N N . ALA A 1 126 ? -3.353 -0.224 2.782 1.00 91.00 126 ALA A N 1
ATOM 992 C CA . ALA A 1 126 ? -2.128 -0.950 2.452 1.00 91.00 126 ALA A CA 1
ATOM 993 C C . ALA A 1 126 ? -2.383 -2.182 1.564 1.00 91.00 126 ALA A C 1
ATOM 995 O O . ALA A 1 126 ? -1.597 -2.445 0.653 1.00 91.00 126 ALA A O 1
ATOM 996 N N . GLN A 1 127 ? -3.457 -2.939 1.811 1.00 90.81 127 GLN A N 1
ATOM 997 C CA . GLN A 1 127 ? -3.831 -4.102 0.999 1.00 90.81 127 GLN A CA 1
ATOM 998 C C . GLN A 1 127 ? -4.225 -3.697 -0.425 1.00 90.81 127 GLN A C 1
ATOM 1000 O O . GLN A 1 127 ? -3.744 -4.309 -1.381 1.00 90.81 127 GLN A O 1
ATOM 1005 N N . ASP A 1 128 ? -5.011 -2.632 -0.573 1.00 87.00 128 ASP A N 1
ATOM 1006 C CA . ASP A 1 128 ? -5.425 -2.100 -1.873 1.00 87.00 128 ASP A CA 1
ATOM 1007 C C . ASP A 1 128 ? -4.223 -1.596 -2.675 1.00 87.00 128 ASP A C 1
ATOM 1009 O O . ASP A 1 128 ? -4.093 -1.897 -3.863 1.00 87.00 128 ASP A O 1
ATOM 1013 N N . ALA A 1 129 ? -3.291 -0.893 -2.021 1.00 86.69 129 ALA A N 1
ATOM 1014 C CA . ALA A 1 129 ? -2.061 -0.434 -2.656 1.00 86.69 129 ALA A CA 1
ATOM 1015 C C . ALA A 1 129 ? -1.206 -1.608 -3.163 1.00 86.69 129 ALA A C 1
ATOM 1017 O O . ALA A 1 129 ? -0.758 -1.590 -4.310 1.00 86.69 129 ALA A O 1
ATOM 1018 N N . ILE A 1 130 ? -1.024 -2.657 -2.351 1.00 88.75 130 ILE A N 1
ATOM 1019 C CA . ILE A 1 130 ? -0.306 -3.871 -2.772 1.00 88.75 130 ILE A CA 1
ATOM 1020 C C . ILE A 1 130 ? -1.020 -4.529 -3.959 1.00 88.75 130 ILE A C 1
ATOM 1022 O O . ILE A 1 130 ? -0.367 -4.865 -4.945 1.00 88.75 130 ILE A O 1
ATOM 1026 N N . SER A 1 131 ? -2.344 -4.691 -3.886 1.00 87.12 131 SER A N 1
ATOM 1027 C CA . SER A 1 131 ? -3.144 -5.309 -4.949 1.00 87.12 131 SER A CA 1
ATOM 1028 C C . SER A 1 131 ? -3.045 -4.535 -6.266 1.00 87.12 131 SER A C 1
ATOM 1030 O O . SER A 1 131 ? -2.832 -5.130 -7.324 1.00 87.12 131 SER A O 1
ATOM 1032 N N . LYS A 1 132 ? -3.105 -3.198 -6.208 1.00 86.75 132 LYS A N 1
ATOM 1033 C CA . LYS A 1 132 ? -2.946 -2.317 -7.370 1.00 86.75 132 LYS A CA 1
ATOM 1034 C C . LYS A 1 132 ? -1.572 -2.475 -8.016 1.00 86.75 132 LYS A C 1
ATOM 1036 O O . LYS A 1 132 ? -1.494 -2.603 -9.234 1.00 86.75 132 LYS A O 1
ATOM 1041 N N . VAL A 1 133 ? -0.502 -2.485 -7.219 1.00 86.88 133 VAL A N 1
ATOM 1042 C CA . VAL A 1 133 ? 0.867 -2.656 -7.732 1.00 86.88 133 VAL A CA 1
ATOM 1043 C C . VAL A 1 133 ? 1.028 -4.029 -8.376 1.00 86.88 133 VAL A C 1
ATOM 1045 O O . VAL A 1 133 ? 1.492 -4.116 -9.507 1.00 86.88 133 VAL A O 1
ATOM 1048 N N . VAL A 1 134 ? 0.595 -5.097 -7.701 1.00 85.88 134 VAL A N 1
ATOM 1049 C CA . VAL A 1 134 ? 0.656 -6.460 -8.251 1.00 85.88 134 VAL A CA 1
ATOM 1050 C C . VAL A 1 134 ? -0.132 -6.550 -9.558 1.00 85.88 134 VAL A C 1
ATOM 1052 O O . VAL A 1 134 ? 0.396 -7.047 -10.545 1.00 85.88 134 VAL A O 1
ATOM 1055 N N . SER A 1 135 ? -1.346 -5.998 -9.605 1.00 83.69 135 SER A N 1
ATOM 1056 C CA . SER A 1 135 ? -2.176 -5.989 -10.816 1.00 83.69 135 SER A CA 1
ATOM 1057 C C . SER A 1 135 ? -1.531 -5.206 -11.961 1.00 83.69 135 SER A C 1
ATOM 1059 O O . SER A 1 135 ? -1.581 -5.652 -13.103 1.00 83.69 135 SER A O 1
ATOM 1061 N N . ALA A 1 136 ? -0.894 -4.066 -11.676 1.00 82.62 136 ALA A N 1
ATOM 1062 C CA . ALA A 1 136 ? -0.185 -3.276 -12.681 1.00 82.62 136 ALA A CA 1
ATOM 1063 C C . ALA A 1 136 ? 1.041 -4.013 -13.243 1.00 82.62 136 ALA A C 1
ATOM 1065 O O . ALA A 1 136 ? 1.312 -3.930 -14.438 1.00 82.62 136 ALA A O 1
ATOM 1066 N N . LEU A 1 137 ? 1.758 -4.757 -12.396 1.00 77.19 137 LEU A N 1
ATOM 1067 C CA . LEU A 1 137 ? 2.911 -5.556 -12.808 1.00 77.19 137 LEU A CA 1
ATOM 1068 C C . LEU A 1 137 ? 2.497 -6.820 -13.581 1.00 77.19 137 LEU A C 1
ATOM 1070 O O . LEU A 1 137 ? 3.130 -7.150 -14.577 1.00 77.19 137 LEU A O 1
ATOM 1074 N N . SER A 1 138 ? 1.422 -7.502 -13.175 1.00 77.75 138 SER A N 1
ATOM 1075 C CA . SER A 1 138 ? 0.909 -8.700 -13.861 1.00 77.75 138 SER A CA 1
ATOM 1076 C C . SER A 1 138 ? 0.150 -8.378 -15.154 1.00 77.75 138 SER A C 1
ATOM 1078 O O . SER A 1 138 ? 0.254 -9.112 -16.132 1.00 77.75 138 SER A O 1
ATOM 1080 N N . GLY A 1 139 ? -0.592 -7.267 -15.198 1.00 65.25 139 GLY A N 1
ATOM 1081 C CA . GLY A 1 139 ? -1.326 -6.815 -16.386 1.00 65.25 139 GLY A CA 1
ATOM 1082 C C . GLY A 1 139 ? -0.426 -6.353 -17.538 1.00 65.25 139 GLY A C 1
ATOM 1083 O O . GLY A 1 139 ? -0.905 -6.201 -18.658 1.00 65.25 139 GLY A O 1
ATOM 1084 N N . ALA A 1 140 ? 0.873 -6.169 -17.284 1.00 57.50 140 ALA A N 1
ATOM 1085 C CA . ALA A 1 140 ? 1.871 -5.857 -18.303 1.00 57.50 140 ALA A CA 1
ATOM 1086 C C . ALA A 1 140 ? 2.291 -7.071 -19.160 1.00 57.50 140 ALA A C 1
ATOM 1088 O O . ALA A 1 140 ? 3.087 -6.902 -20.081 1.00 57.50 140 ALA A O 1
ATOM 1089 N N . GLY A 1 141 ? 1.740 -8.266 -18.905 1.00 47.62 141 GLY A N 1
ATOM 1090 C CA . GLY A 1 141 ? 1.900 -9.427 -19.784 1.00 47.62 141 GLY A CA 1
ATOM 1091 C C . GLY A 1 141 ? 3.268 -10.105 -19.695 1.00 47.62 141 GLY A C 1
ATOM 1092 O O . GLY A 1 141 ? 3.903 -10.317 -20.727 1.00 47.62 141 GLY A O 1
ATOM 1093 N N . ILE A 1 142 ? 3.696 -10.459 -18.477 1.00 44.94 142 ILE A N 1
ATOM 1094 C CA . ILE A 1 142 ? 4.720 -11.496 -18.253 1.00 44.94 142 ILE A CA 1
ATOM 1095 C C . ILE A 1 142 ? 4.024 -12.785 -17.823 1.00 44.94 142 ILE A C 1
ATOM 1097 O O . ILE A 1 142 ? 3.163 -12.696 -16.917 1.00 44.94 142 ILE A O 1
#

Secondary structure (DSSP, 8-state):
-------------PPTT-EEEEE-TTTS-EEEEE------TT--PPPPHHHHHHHHHHHHHHHHHSSHHHHHHHHHHHTT-PPBPTTSSB--HHHHHHHHHHHHHHHHHHTTT--SHHHHHHHHHHHHHHHHHHHHHHTT--

Radius of gyration: 20.95 Å; chains: 1; bounding box: 72×34×45 Å

Sequence (142 aa):
EDKGEVERVYNVRVRELQTYFVGGDAWGFALWSHNTNGHQAGSTTPLTQAQQRAISKIYNTIRDHLINEDISGALRDLIGNPVPKRQGGFYNHAKEVNDSITGLRKQLKILEGIDTPEAQMARQVAQDAISKVVSALSGAGI

Foldseek 3Di:
DPPPDDDDDDDDDDDAPDKDWDDDPVRPDIDIDDDLRPDDPPDQDPDDPLLVVLLVLLVCLCVPQLDPVLLVQLLCVVVPNFDADPVGDGDNSVVSNVVSLVSLVVSLVVLPPNSDPSSVVSNVSSVVSNVVSVCSNVVVPD